Protein AF-A0A843STI3-F1 (afdb_monomer_lite)

Secondary structure (DSSP, 8-state):
--HHHHHHHHHHHHHHHHH-HHHHHS--TTTTTTT--HHHHHHHHHHHHHHHHHHHHHTT-----S----TT-TTTTT-

Radius of gyration: 15.85 Å; chains: 1; bounding box: 35×29×43 Å

Foldseek 3Di:
DDPVVVVVVVVVLVVCLVFPQLCSVPVDVVCPRPNDDPVNQLVVLCVVVVVVVVVCVVVVHDDDPDDDDDDPCRVVSND

pLDDT: mean 95.24, std 4.61, range [64.25, 98.56]

Sequence (79 aa):
MTRRTFRALAEDWEAFGNTDPLFGILSDPTKFGGKWDVTEFFDSGRAHVQRLVDTLASLNIEYDSGACLDFGCGVGRLT

Structure (mmCIF, N/CA/C/O backbone):
data_AF-A0A843STI3-F1
#
_entry.id   AF-A0A843STI3-F1
#
loop_
_atom_site.group_PDB
_atom_site.id
_atom_site.type_symbol
_atom_site.label_atom_id
_atom_site.label_alt_id
_atom_site.label_comp_id
_atom_site.label_asym_id
_atom_site.label_entity_id
_atom_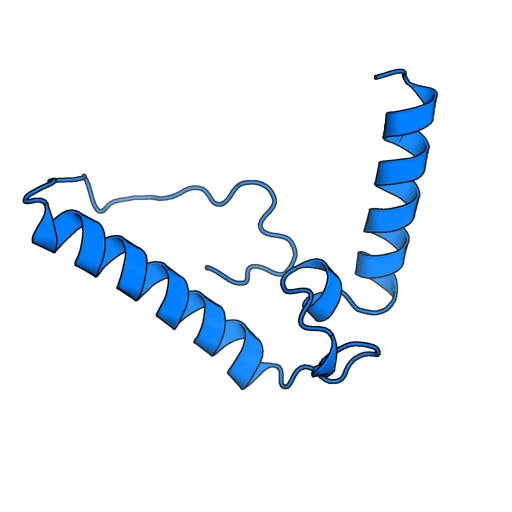site.label_seq_id
_atom_site.pdbx_PDB_ins_code
_atom_site.Cartn_x
_atom_site.Cartn_y
_atom_site.Cartn_z
_atom_site.occupancy
_atom_site.B_iso_or_equiv
_atom_site.auth_seq_id
_atom_site.auth_comp_id
_atom_site.auth_asym_id
_atom_site.auth_atom_id
_atom_site.pdbx_PDB_model_num
ATOM 1 N N . MET A 1 1 ? -7.906 20.196 -15.771 1.00 64.25 1 MET A N 1
ATOM 2 C CA . MET A 1 1 ? -7.327 18.977 -16.385 1.00 64.25 1 MET A CA 1
ATOM 3 C C . MET A 1 1 ? -7.917 18.778 -17.771 1.00 64.25 1 MET A C 1
ATOM 5 O O . MET A 1 1 ? -9.087 19.085 -17.958 1.00 64.25 1 MET A O 1
ATOM 9 N N . THR A 1 2 ? -7.132 18.307 -18.742 1.00 88.69 2 THR A N 1
ATOM 10 C CA . THR A 1 2 ? -7.599 18.050 -20.117 1.00 88.69 2 THR A CA 1
ATOM 11 C C . THR A 1 2 ? -7.653 16.545 -20.389 1.00 88.69 2 THR A C 1
ATOM 13 O O . THR A 1 2 ? -7.034 15.749 -19.686 1.00 88.69 2 THR A O 1
ATOM 16 N N . ARG A 1 3 ? -8.354 16.118 -21.447 1.00 86.88 3 ARG A N 1
ATOM 17 C CA . ARG A 1 3 ? -8.347 14.699 -21.860 1.00 86.88 3 ARG A CA 1
ATOM 18 C C . ARG A 1 3 ? -6.935 14.171 -22.145 1.00 86.88 3 ARG A C 1
ATOM 20 O O . ARG A 1 3 ? -6.665 12.999 -21.917 1.00 86.88 3 ARG A O 1
ATOM 27 N N . ARG A 1 4 ? -6.031 15.038 -22.614 1.00 89.94 4 ARG A N 1
ATOM 28 C CA . ARG A 1 4 ? -4.626 14.692 -22.859 1.00 89.94 4 ARG A CA 1
ATOM 29 C C . ARG A 1 4 ? -3.882 14.377 -21.559 1.00 89.94 4 ARG A C 1
ATOM 31 O O . ARG A 1 4 ? -3.141 13.406 -21.531 1.00 89.94 4 ARG A O 1
ATOM 38 N N . THR A 1 5 ? -4.108 15.147 -20.490 1.00 93.06 5 THR A N 1
ATOM 39 C CA . THR A 1 5 ? -3.443 14.900 -19.198 1.00 93.06 5 THR A CA 1
ATOM 40 C C . THR A 1 5 ? -3.917 13.605 -18.539 1.00 93.06 5 THR A C 1
ATOM 42 O O . THR A 1 5 ? -3.102 12.904 -17.959 1.00 93.06 5 THR A O 1
ATOM 45 N N . PHE A 1 6 ? -5.200 13.245 -18.672 1.00 94.06 6 PHE A N 1
ATOM 46 C CA . PHE A 1 6 ? -5.695 11.956 -18.164 1.00 94.06 6 PHE A CA 1
ATOM 47 C C . PHE A 1 6 ? -5.109 10.756 -18.908 1.00 94.06 6 PHE A C 1
ATOM 49 O O . PHE A 1 6 ? -4.841 9.736 -18.288 1.00 94.06 6 PHE A O 1
ATOM 56 N N . ARG A 1 7 ? -4.891 10.880 -20.222 1.00 95.44 7 ARG A N 1
ATOM 57 C CA . ARG A 1 7 ? -4.270 9.814 -21.013 1.00 95.44 7 ARG A CA 1
ATOM 58 C C . ARG A 1 7 ? -2.825 9.562 -20.589 1.00 95.44 7 ARG A C 1
ATOM 60 O O . ARG A 1 7 ? -2.484 8.418 -20.347 1.00 95.44 7 ARG A O 1
ATOM 67 N N . ALA A 1 8 ? -2.032 10.625 -20.451 1.00 95.25 8 ALA A N 1
ATOM 68 C CA . ALA A 1 8 ? -0.646 10.505 -20.000 1.00 95.25 8 ALA A CA 1
ATOM 69 C C . ALA A 1 8 ? -0.566 9.869 -18.602 1.00 95.25 8 ALA A C 1
ATOM 71 O O . ALA A 1 8 ? 0.200 8.942 -18.390 1.00 95.25 8 ALA A O 1
ATOM 72 N N . LEU A 1 9 ? -1.440 10.291 -17.680 1.00 94.44 9 LEU A N 1
ATOM 73 C CA . LEU A 1 9 ? -1.519 9.681 -16.354 1.00 94.44 9 LEU A CA 1
ATOM 74 C C . LEU A 1 9 ? -1.861 8.183 -16.427 1.00 94.44 9 LEU A C 1
ATOM 76 O O . LEU A 1 9 ? -1.265 7.389 -15.711 1.00 94.44 9 LEU A O 1
ATOM 80 N N . ALA A 1 10 ? -2.810 7.790 -17.279 1.00 94.94 10 ALA A N 1
ATOM 81 C CA . ALA A 1 10 ? -3.152 6.382 -17.461 1.00 94.94 10 ALA A CA 1
ATOM 82 C C . ALA A 1 10 ? -1.971 5.570 -18.020 1.00 94.94 10 ALA A C 1
ATOM 84 O O . ALA A 1 10 ? -1.726 4.468 -17.549 1.00 94.94 10 ALA A O 1
ATOM 85 N N . GLU A 1 11 ? -1.223 6.126 -18.977 1.00 96.88 11 GLU A N 1
ATOM 86 C CA . GLU A 1 11 ? -0.016 5.498 -19.533 1.00 96.88 11 GLU A CA 1
ATOM 87 C C . GLU A 1 11 ? 1.061 5.279 -18.455 1.00 96.88 11 GLU A C 1
ATOM 89 O O . GLU A 1 11 ? 1.649 4.200 -18.398 1.00 96.88 11 GLU A O 1
ATOM 94 N N . ASP A 1 12 ? 1.267 6.248 -17.557 1.00 94.56 12 ASP A N 1
ATOM 95 C CA . ASP A 1 12 ? 2.210 6.113 -16.439 1.00 94.56 12 ASP A CA 1
ATOM 96 C C . ASP A 1 12 ? 1.783 5.003 -15.461 1.00 94.56 12 ASP A C 1
ATOM 98 O O . ASP A 1 12 ? 2.599 4.172 -15.055 1.00 94.56 12 ASP A O 1
ATOM 102 N N . TRP A 1 13 ? 0.496 4.945 -15.101 1.00 94.50 13 TRP A N 1
ATOM 103 C CA . TRP A 1 13 ? -0.033 3.897 -14.218 1.00 94.50 13 TRP A CA 1
ATOM 104 C C . TRP A 1 13 ? 0.036 2.503 -14.849 1.00 94.50 13 TRP A C 1
ATOM 106 O O . TRP A 1 13 ? 0.400 1.54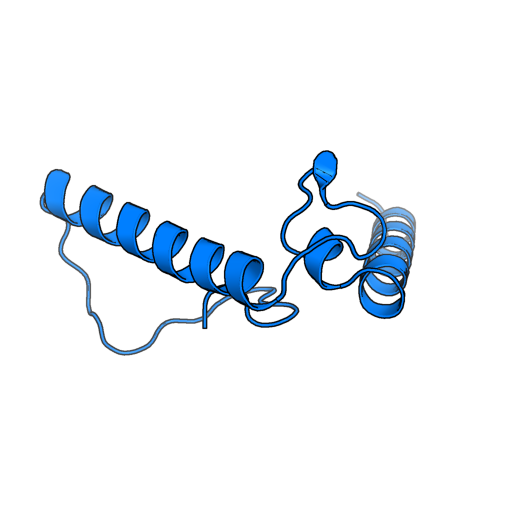8 -14.164 1.00 94.50 13 TRP A O 1
ATOM 116 N N . GLU A 1 14 ? -0.248 2.382 -16.148 1.00 96.38 14 GLU A N 1
ATOM 117 C CA . GLU A 1 14 ? -0.057 1.137 -16.901 1.00 96.38 14 GLU A CA 1
ATOM 118 C C . GLU A 1 14 ? 1.415 0.707 -16.899 1.00 96.38 14 GLU A C 1
ATOM 120 O O . GLU A 1 14 ? 1.724 -0.470 -16.705 1.00 96.38 14 GLU A O 1
ATOM 125 N N . ALA A 1 15 ? 2.352 1.646 -17.057 1.00 96.38 15 ALA A N 1
ATOM 126 C CA . ALA A 1 15 ? 3.777 1.335 -16.996 1.00 96.38 15 ALA A CA 1
ATOM 127 C C . ALA A 1 15 ? 4.178 0.774 -15.621 1.00 96.38 15 ALA A C 1
ATOM 129 O O . ALA A 1 15 ? 4.857 -0.256 -15.562 1.00 96.38 15 ALA A O 1
ATOM 130 N N . PHE A 1 16 ? 3.718 1.381 -14.522 1.00 95.44 16 PHE A N 1
ATOM 131 C CA . PHE A 1 16 ? 3.962 0.849 -13.176 1.00 95.44 16 PHE A CA 1
ATOM 132 C C . PHE A 1 16 ? 3.302 -0.512 -12.959 1.00 95.44 16 PHE A C 1
ATOM 134 O O . PHE A 1 16 ? 3.961 -1.422 -12.465 1.00 95.44 16 PHE A O 1
ATOM 141 N N . GLY A 1 17 ? 2.048 -0.691 -13.382 1.00 96.00 17 GLY A N 1
ATOM 142 C CA . GLY A 1 17 ? 1.348 -1.972 -13.272 1.00 96.00 17 GLY A CA 1
ATOM 143 C C . GLY A 1 17 ? 2.081 -3.119 -13.976 1.00 96.00 17 GLY A C 1
ATOM 144 O O . GLY A 1 17 ? 2.122 -4.233 -13.461 1.00 96.00 17 GLY A O 1
ATOM 145 N N . ASN A 1 18 ? 2.716 -2.835 -15.115 1.00 96.75 18 ASN A N 1
ATOM 146 C CA . ASN A 1 18 ? 3.460 -3.830 -15.885 1.00 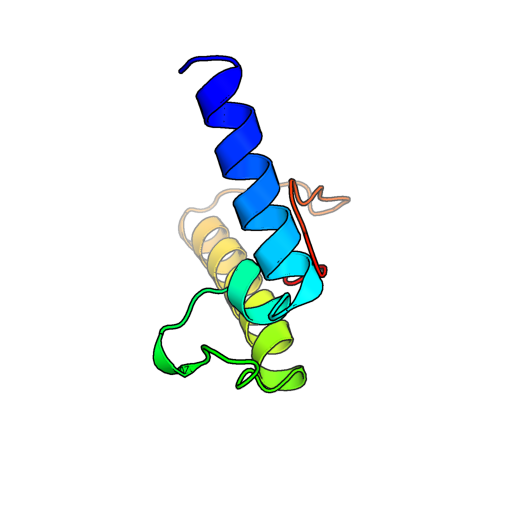96.75 18 ASN A CA 1
ATOM 147 C C . ASN A 1 18 ? 4.877 -4.106 -15.357 1.00 96.75 18 ASN A C 1
ATOM 149 O O . ASN A 1 18 ? 5.407 -5.189 -15.601 1.00 96.75 18 ASN A O 1
ATOM 153 N N . THR A 1 19 ? 5.518 -3.141 -14.690 1.00 96.81 19 THR A N 1
ATOM 154 C CA . THR A 1 19 ? 6.961 -3.218 -14.385 1.00 96.81 19 THR A CA 1
ATOM 155 C C . THR A 1 19 ? 7.296 -3.264 -12.898 1.00 96.81 19 THR A C 1
ATOM 157 O O . THR A 1 19 ? 8.247 -3.944 -12.521 1.00 96.81 19 THR A O 1
ATOM 160 N N . ASP A 1 20 ? 6.530 -2.585 -12.047 1.00 97.62 20 ASP A N 1
ATOM 161 C CA . ASP A 1 20 ? 6.736 -2.559 -10.598 1.00 97.62 20 ASP A CA 1
ATOM 162 C C . ASP A 1 20 ? 5.396 -2.321 -9.875 1.00 97.62 20 ASP A C 1
ATOM 164 O O . ASP A 1 20 ? 5.153 -1.248 -9.308 1.00 97.62 20 ASP A O 1
ATOM 168 N N . PRO A 1 21 ? 4.475 -3.302 -9.929 1.00 97.31 21 PRO A N 1
ATOM 169 C CA . PRO A 1 21 ? 3.106 -3.108 -9.465 1.00 97.31 21 PRO A CA 1
ATOM 170 C C . PRO A 1 21 ? 3.030 -2.851 -7.956 1.00 97.31 21 PRO A C 1
ATOM 172 O O . PRO A 1 21 ? 2.172 -2.094 -7.513 1.00 97.31 21 PRO A O 1
ATOM 175 N N . LEU A 1 22 ? 3.942 -3.417 -7.155 1.00 98.25 22 LEU A N 1
ATOM 176 C CA . LEU A 1 22 ? 3.973 -3.161 -5.711 1.00 98.25 22 LEU A CA 1
ATOM 177 C C . LEU A 1 22 ? 4.420 -1.724 -5.414 1.00 98.25 22 LEU A C 1
ATOM 179 O O . LEU A 1 22 ? 3.781 -1.039 -4.615 1.00 98.25 22 LEU A O 1
ATOM 183 N N . PHE A 1 23 ? 5.456 -1.223 -6.096 1.00 97.75 23 PHE A N 1
ATOM 184 C CA . PHE A 1 23 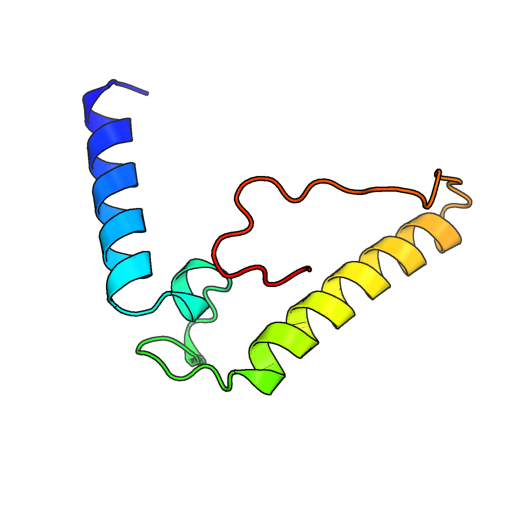? 5.866 0.176 -5.960 1.00 97.75 23 PHE A CA 1
ATOM 185 C C . PHE A 1 23 ? 4.796 1.151 -6.466 1.00 97.75 23 PHE A C 1
ATOM 187 O O . PHE A 1 23 ? 4.610 2.212 -5.868 1.00 97.75 23 PHE A O 1
ATOM 194 N N . GLY A 1 24 ? 4.066 0.786 -7.525 1.00 96.44 24 GLY A N 1
ATOM 195 C CA . GLY A 1 24 ? 2.931 1.567 -8.019 1.00 96.44 24 GLY A CA 1
ATOM 196 C C . GLY A 1 24 ? 1.862 1.798 -6.946 1.00 96.44 24 GLY A C 1
ATOM 197 O O . GLY A 1 24 ? 1.264 2.867 -6.896 1.00 96.44 24 GLY A O 1
ATOM 198 N N . ILE A 1 25 ? 1.663 0.837 -6.038 1.00 96.75 25 ILE A N 1
ATOM 199 C CA . ILE A 1 25 ? 0.662 0.932 -4.964 1.00 96.75 25 ILE A CA 1
ATOM 200 C C . ILE A 1 25 ? 1.229 1.514 -3.662 1.00 96.75 25 ILE A C 1
ATOM 202 O O . ILE A 1 25 ? 0.530 2.244 -2.957 1.00 96.75 25 ILE A O 1
ATOM 206 N N . LEU A 1 26 ? 2.488 1.228 -3.323 1.00 96.94 26 LEU A N 1
ATOM 207 C CA . LEU A 1 26 ? 3.186 1.844 -2.192 1.00 96.94 26 LEU A CA 1
ATOM 208 C C . LEU A 1 26 ? 4.595 2.280 -2.609 1.00 96.94 26 LEU A C 1
ATOM 210 O O . LEU A 1 26 ? 5.557 1.509 -2.550 1.00 96.94 26 LEU A O 1
ATOM 214 N N . SER A 1 27 ? 4.710 3.545 -3.010 1.00 96.00 27 SER A N 1
ATOM 215 C CA . SER A 1 27 ? 5.932 4.127 -3.575 1.00 96.00 27 SER A CA 1
ATOM 216 C C . SER A 1 27 ? 6.946 4.544 -2.505 1.00 96.00 27 SER A C 1
ATOM 218 O O . SER A 1 27 ? 7.197 5.728 -2.284 1.00 96.00 27 SER A O 1
ATOM 220 N N . ASP A 1 28 ? 7.542 3.565 -1.827 1.00 96.56 28 ASP A N 1
ATOM 221 C CA . ASP A 1 28 ? 8.708 3.783 -0.967 1.00 96.56 28 ASP A CA 1
ATOM 222 C C . ASP A 1 28 ? 9.981 3.879 -1.833 1.00 96.56 28 ASP A C 1
ATOM 224 O O . ASP A 1 28 ? 10.329 2.894 -2.493 1.00 96.56 28 ASP A O 1
ATOM 228 N N . PRO A 1 29 ? 10.720 5.010 -1.835 1.00 96.94 29 PRO A N 1
ATOM 229 C CA . PRO A 1 29 ? 11.918 5.184 -2.662 1.00 96.94 29 PRO A CA 1
ATOM 230 C C . PRO A 1 29 ? 12.992 4.102 -2.470 1.00 96.94 29 PRO A C 1
ATOM 232 O O . PRO A 1 29 ? 13.766 3.830 -3.387 1.00 96.94 29 PRO A O 1
ATOM 235 N N . THR A 1 30 ? 13.047 3.466 -1.297 1.00 97.50 30 THR A N 1
ATOM 236 C CA . THR A 1 30 ? 13.985 2.371 -1.007 1.00 97.50 30 THR A CA 1
ATOM 237 C C . THR A 1 30 ? 13.574 1.050 -1.661 1.00 97.50 30 THR A C 1
ATOM 239 O O . THR A 1 30 ? 14.420 0.174 -1.863 1.00 97.50 30 THR A O 1
ATOM 242 N N . LYS A 1 31 ? 12.300 0.922 -2.047 1.00 97.88 31 LYS A N 1
ATOM 243 C CA . LYS A 1 31 ? 11.690 -0.286 -2.614 1.00 97.88 31 LYS A CA 1
ATOM 244 C C . LYS A 1 31 ? 11.516 -0.237 -4.139 1.00 97.88 31 LYS A C 1
ATOM 246 O O . LYS A 1 31 ? 11.065 -1.216 -4.730 1.00 97.88 31 LYS A O 1
ATOM 251 N N . PHE A 1 32 ? 11.909 0.865 -4.783 1.00 97.31 32 PHE A N 1
ATOM 252 C CA . PHE A 1 32 ? 11.838 1.021 -6.238 1.00 97.31 32 PHE A CA 1
ATOM 253 C C . PHE A 1 32 ? 12.679 -0.020 -6.990 1.00 97.31 32 PHE A C 1
ATOM 255 O O . PHE A 1 32 ? 13.817 -0.318 -6.601 1.00 97.31 32 PHE A O 1
ATOM 262 N N . GLY A 1 33 ? 12.145 -0.499 -8.113 1.00 97.06 33 GLY A N 1
ATOM 263 C CA . GLY A 1 33 ? 12.791 -1.475 -8.984 1.00 97.06 33 GLY A CA 1
ATOM 264 C C . GLY A 1 33 ? 12.535 -2.909 -8.532 1.00 97.06 33 GLY A C 1
ATOM 265 O O . GLY A 1 33 ? 13.456 -3.723 -8.559 1.00 97.06 33 GLY A O 1
ATOM 266 N N . GLY A 1 34 ? 11.317 -3.197 -8.066 1.00 97.00 34 GLY A N 1
ATOM 267 C CA . GLY A 1 34 ? 10.886 -4.532 -7.654 1.00 97.00 34 GLY A CA 1
ATOM 268 C C . GLY A 1 34 ? 11.520 -5.014 -6.350 1.00 97.00 34 GLY A C 1
ATOM 269 O O . GLY A 1 34 ? 11.725 -6.212 -6.175 1.00 97.00 34 GLY A O 1
ATOM 270 N N . LYS A 1 35 ? 11.875 -4.099 -5.438 1.00 98.19 35 LYS A N 1
ATOM 271 C CA . LYS A 1 35 ? 12.557 -4.437 -4.171 1.00 98.19 35 LYS A CA 1
ATOM 272 C C . LYS A 1 35 ? 11.608 -4.633 -2.992 1.00 98.19 35 LYS A C 1
ATOM 274 O O . LYS A 1 35 ? 12.063 -4.822 -1.865 1.00 98.19 35 LYS A O 1
ATOM 279 N N . TRP A 1 36 ? 10.305 -4.549 -3.225 1.00 98.44 36 TRP A N 1
ATOM 280 C CA . TRP A 1 36 ? 9.326 -4.959 -2.232 1.00 98.44 36 TRP A CA 1
ATOM 281 C C . TRP A 1 36 ? 9.456 -6.454 -1.957 1.00 98.44 36 TRP A C 1
ATOM 283 O O . TRP A 1 36 ? 9.366 -7.267 -2.875 1.00 98.44 36 TRP A O 1
ATOM 293 N N . ASP A 1 37 ? 9.615 -6.812 -0.685 1.00 98.31 37 ASP A N 1
ATOM 294 C CA . ASP A 1 37 ? 9.231 -8.147 -0.254 1.00 98.31 37 ASP A CA 1
ATOM 295 C C . ASP A 1 37 ? 7.701 -8.228 -0.245 1.00 98.31 37 ASP A C 1
ATOM 297 O O . ASP A 1 37 ? 7.014 -7.323 0.238 1.00 98.31 37 ASP A O 1
ATOM 301 N N . VAL A 1 38 ? 7.162 -9.304 -0.813 1.00 97.81 38 VAL A N 1
ATOM 302 C CA . VAL A 1 38 ? 5.716 -9.461 -1.002 1.00 97.81 38 VAL A CA 1
ATOM 303 C C . VAL A 1 38 ? 4.994 -9.552 0.342 1.00 97.81 38 VAL A C 1
ATOM 305 O O . VAL A 1 38 ? 3.924 -8.967 0.506 1.00 97.81 38 VAL A O 1
ATOM 308 N N . THR A 1 39 ? 5.582 -10.247 1.316 1.00 98.19 39 THR A N 1
ATOM 309 C CA . THR A 1 39 ? 4.980 -10.400 2.645 1.00 98.19 39 THR A CA 1
ATOM 310 C C . THR A 1 39 ? 4.991 -9.060 3.362 1.00 98.19 39 THR A C 1
ATOM 312 O O . THR A 1 39 ? 3.940 -8.575 3.768 1.00 98.19 39 THR A O 1
ATOM 315 N N . GLU A 1 40 ? 6.149 -8.398 3.416 1.00 98.25 40 GLU A N 1
ATOM 316 C CA . GLU A 1 40 ? 6.293 -7.054 3.988 1.00 98.25 40 GLU A CA 1
ATOM 317 C C . GLU A 1 40 ? 5.286 -6.059 3.384 1.00 98.25 40 GLU A C 1
ATOM 319 O O . GLU A 1 40 ? 4.661 -5.273 4.104 1.00 98.25 40 GLU A O 1
ATOM 324 N N . PHE A 1 41 ? 5.088 -6.109 2.065 1.00 98.56 41 PHE A N 1
ATOM 325 C CA . PHE A 1 41 ? 4.148 -5.246 1.360 1.00 98.56 41 PHE A CA 1
ATOM 326 C C . PHE A 1 41 ? 2.704 -5.441 1.847 1.00 98.56 41 PHE A C 1
ATOM 328 O O . PHE A 1 41 ? 2.046 -4.459 2.211 1.00 98.56 41 PHE A O 1
ATOM 335 N N . PHE A 1 42 ? 2.205 -6.679 1.900 1.00 98.25 42 PHE A N 1
ATOM 336 C CA . PHE A 1 42 ? 0.834 -6.952 2.353 1.00 98.25 42 PHE A CA 1
ATOM 337 C C . PHE A 1 42 ? 0.665 -6.746 3.865 1.00 98.25 42 PHE A C 1
ATOM 339 O O . PHE A 1 42 ? -0.369 -6.246 4.319 1.00 98.25 42 PHE A O 1
ATOM 346 N N . ASP A 1 43 ? 1.696 -7.036 4.658 1.00 98.44 43 ASP A N 1
ATOM 347 C CA . ASP A 1 43 ? 1.736 -6.740 6.093 1.00 98.44 43 ASP A CA 1
ATOM 348 C C . ASP A 1 43 ? 1.591 -5.234 6.349 1.00 98.44 43 ASP A C 1
ATOM 350 O O . ASP A 1 43 ? 0.860 -4.814 7.252 1.00 98.44 43 ASP A O 1
ATOM 354 N N . SER A 1 44 ? 2.209 -4.400 5.502 1.00 98.06 44 SER A N 1
ATOM 355 C CA . SER A 1 44 ? 2.069 -2.942 5.574 1.00 98.06 44 SER A CA 1
ATOM 356 C C . SER A 1 44 ? 0.620 -2.471 5.387 1.00 98.06 44 SER A C 1
ATOM 358 O O . SER A 1 44 ? 0.238 -1.433 5.937 1.00 98.06 44 SER A O 1
ATOM 360 N N . GLY A 1 45 ? -0.177 -3.205 4.602 1.00 97.81 45 GLY A N 1
ATOM 361 C CA . GLY A 1 45 ? -1.591 -2.928 4.369 1.00 97.81 45 GLY A CA 1
ATOM 362 C C . GLY A 1 45 ? -2.436 -3.245 5.595 1.00 97.81 45 GLY A C 1
ATOM 363 O O . GLY A 1 45 ? -3.167 -2.380 6.077 1.00 97.81 45 GLY A O 1
ATOM 364 N N . ARG A 1 46 ? -2.240 -4.428 6.191 1.00 97.75 46 ARG A N 1
ATOM 365 C CA . ARG A 1 46 ? -2.899 -4.803 7.456 1.00 97.75 46 ARG A CA 1
ATOM 366 C C . ARG A 1 46 ? -2.579 -3.817 8.575 1.00 97.75 46 ARG A C 1
ATOM 368 O O . ARG A 1 46 ? -3.482 -3.346 9.262 1.00 97.75 46 ARG A O 1
ATOM 375 N N . ALA A 1 47 ? -1.311 -3.427 8.704 1.00 98.25 47 ALA A N 1
ATOM 376 C CA . ALA A 1 47 ? -0.899 -2.421 9.676 1.00 98.25 47 ALA A CA 1
ATOM 377 C C . ALA A 1 47 ? -1.535 -1.043 9.407 1.00 98.25 47 ALA A C 1
ATOM 379 O O . ALA A 1 47 ? -1.813 -0.301 10.347 1.00 98.25 47 ALA A O 1
ATOM 380 N N . HIS A 1 48 ? -1.758 -0.676 8.140 1.00 97.06 48 HIS A N 1
ATOM 381 C CA . HIS A 1 48 ? -2.449 0.564 7.781 1.00 97.06 48 HIS A CA 1
ATOM 382 C C . HIS A 1 48 ? -3.921 0.541 8.202 1.00 97.06 48 HIS A C 1
ATOM 384 O O . HIS A 1 48 ? -4.364 1.481 8.860 1.00 97.06 48 HIS A O 1
ATOM 390 N N . VAL A 1 49 ? -4.646 -0.537 7.887 1.00 96.00 49 VAL A N 1
ATOM 391 C CA . VAL A 1 49 ? -6.051 -0.707 8.290 1.00 96.00 49 VAL A CA 1
ATOM 392 C C . VAL A 1 49 ? -6.182 -0.697 9.811 1.00 96.00 49 VAL A C 1
ATOM 394 O O . VAL A 1 49 ? -7.025 0.024 10.337 1.00 96.00 49 VAL A O 1
ATOM 397 N N . GLN A 1 50 ? -5.307 -1.405 10.532 1.00 97.06 50 GLN A N 1
ATOM 398 C CA . GLN A 1 50 ? -5.348 -1.423 11.997 1.00 97.06 50 GLN A CA 1
ATOM 399 C C . GLN A 1 50 ? -5.210 -0.016 12.593 1.00 97.06 50 GLN A C 1
ATOM 401 O O . GLN A 1 50 ? -5.998 0.362 13.452 1.00 97.06 50 GLN A O 1
ATOM 406 N N . ARG A 1 51 ? -4.281 0.807 12.082 1.00 97.94 51 ARG A N 1
ATOM 407 C CA . ARG A 1 51 ? -4.133 2.199 12.545 1.00 97.94 51 ARG A CA 1
ATOM 408 C C . ARG A 1 51 ? -5.390 3.038 12.314 1.00 97.94 51 ARG A C 1
ATOM 410 O O . ARG A 1 51 ? -5.695 3.898 13.139 1.00 97.94 51 ARG A O 1
ATOM 417 N N . LEU A 1 52 ? -6.104 2.818 11.208 1.00 95.31 52 LEU A N 1
ATOM 418 C CA . LEU A 1 52 ? -7.378 3.492 10.952 1.00 95.31 52 LEU A CA 1
ATOM 419 C C . LEU A 1 52 ? -8.426 3.080 11.993 1.00 95.31 52 LEU A C 1
ATOM 421 O O . LEU A 1 52 ? -9.052 3.952 12.591 1.00 95.31 52 LEU A O 1
ATOM 425 N N . VAL A 1 53 ? -8.571 1.777 12.244 1.00 95.12 53 VAL A N 1
ATOM 426 C CA . VAL A 1 53 ? -9.500 1.243 13.253 1.00 95.12 53 VAL A CA 1
ATOM 427 C C . VAL A 1 53 ? -9.185 1.803 14.641 1.00 95.12 53 VAL A C 1
ATOM 429 O O . VAL A 1 53 ? -10.079 2.315 15.312 1.00 95.12 53 VAL A O 1
ATOM 432 N N . ASP A 1 54 ? -7.912 1.793 15.041 1.00 97.50 54 ASP A N 1
ATOM 433 C CA . ASP A 1 54 ? -7.468 2.329 16.332 1.00 97.50 54 ASP A CA 1
ATOM 434 C C . ASP A 1 54 ? -7.767 3.833 16.452 1.00 97.50 54 ASP A C 1
ATOM 436 O O . ASP A 1 54 ? -8.187 4.316 17.506 1.00 97.50 54 ASP A O 1
ATOM 440 N N . THR A 1 55 ? -7.600 4.581 15.356 1.00 98.00 55 THR A N 1
ATOM 441 C CA . THR A 1 55 ? -7.927 6.013 15.301 1.00 98.00 55 THR A CA 1
ATOM 442 C C . THR A 1 55 ? -9.423 6.241 15.508 1.00 98.00 55 THR A C 1
ATOM 444 O O . THR A 1 55 ? -9.796 7.063 16.346 1.00 98.00 55 THR A O 1
ATOM 447 N N . LEU A 1 56 ? -10.285 5.502 14.802 1.00 97.25 56 LEU A N 1
ATOM 448 C CA . LEU A 1 56 ? -11.740 5.589 14.968 1.00 97.25 56 LEU A CA 1
ATOM 449 C C . LEU A 1 56 ? -12.159 5.259 16.406 1.00 97.25 56 LEU A C 1
ATOM 451 O O . LEU A 1 56 ? -12.916 6.020 17.011 1.00 97.25 56 LEU A O 1
ATOM 455 N N . ALA A 1 57 ? -11.594 4.195 16.981 1.00 97.00 57 ALA A N 1
ATOM 456 C CA . ALA A 1 57 ? -11.838 3.807 18.366 1.00 97.00 57 ALA A CA 1
ATOM 457 C C . ALA A 1 57 ? -11.427 4.913 19.353 1.00 97.00 57 ALA A C 1
ATOM 459 O O . ALA A 1 57 ? -12.207 5.270 20.234 1.00 97.00 57 ALA A O 1
ATOM 460 N N . SER A 1 58 ? -10.246 5.521 19.177 1.00 98.31 58 SER A N 1
ATOM 461 C CA . SER A 1 58 ? -9.770 6.619 20.039 1.00 98.31 58 SER A CA 1
ATOM 462 C C . SER A 1 58 ? -10.659 7.868 20.004 1.00 98.31 58 SER A C 1
ATOM 464 O O . SER A 1 58 ? -10.693 8.639 20.963 1.00 98.31 58 SER A O 1
ATOM 466 N N . LEU A 1 59 ? -11.394 8.059 18.906 1.00 98.44 59 LEU A N 1
ATOM 467 C CA . LEU A 1 59 ? -12.330 9.162 18.708 1.00 98.44 59 LEU A CA 1
ATOM 468 C C . LEU A 1 59 ? -13.768 8.795 19.110 1.00 98.44 59 LEU A C 1
ATOM 470 O O . LEU A 1 59 ? -14.655 9.637 18.995 1.00 98.44 59 LEU A O 1
ATOM 474 N N . ASN A 1 60 ? -13.999 7.571 19.602 1.00 97.88 60 ASN A N 1
ATOM 475 C CA . ASN A 1 60 ? -15.320 7.003 19.887 1.00 97.88 60 ASN A CA 1
ATOM 476 C C . ASN A 1 60 ? -16.263 7.047 18.668 1.00 97.88 60 ASN A C 1
ATOM 478 O O . ASN A 1 60 ? -17.458 7.309 18.805 1.00 97.88 60 ASN A O 1
ATOM 482 N N . ILE A 1 61 ? -15.721 6.831 17.465 1.00 97.81 61 ILE A N 1
ATOM 483 C CA . ILE A 1 61 ? -16.505 6.756 16.230 1.00 97.81 61 ILE A CA 1
ATOM 484 C C . ILE A 1 61 ? -16.887 5.300 15.985 1.00 97.81 61 ILE A C 1
ATOM 486 O O . ILE A 1 61 ? -16.031 4.455 15.724 1.00 97.81 61 ILE A O 1
ATOM 490 N N . GLU A 1 62 ? -18.185 5.026 16.029 1.00 94.88 62 GLU A N 1
ATOM 491 C CA . GLU A 1 62 ? -18.747 3.732 15.651 1.00 94.88 62 GLU A CA 1
ATOM 492 C C . GLU A 1 62 ? -18.988 3.661 14.138 1.00 94.88 62 GLU A C 1
ATOM 494 O O . GLU A 1 62 ? -19.334 4.653 13.491 1.00 94.88 62 GLU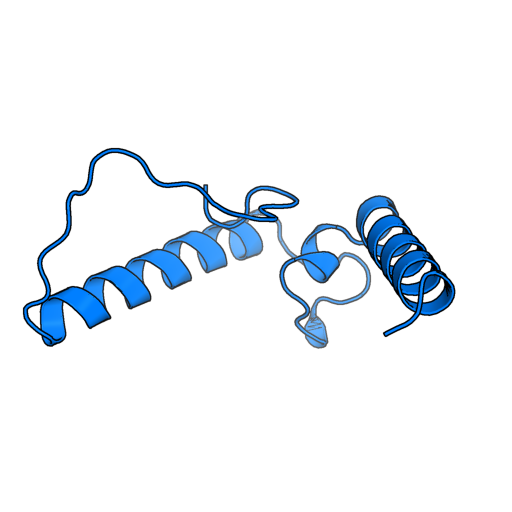 A O 1
ATOM 499 N N . TYR A 1 63 ? -18.813 2.472 13.568 1.00 91.88 63 TYR A N 1
ATOM 500 C CA . TYR A 1 63 ? -19.075 2.182 12.163 1.00 91.88 63 TYR A CA 1
ATOM 501 C C . TYR A 1 63 ? -19.548 0.732 12.011 1.00 91.88 63 TYR A C 1
ATOM 503 O O . TYR A 1 63 ? -19.245 -0.119 12.847 1.00 91.88 63 TYR A O 1
ATOM 511 N N . ASP A 1 64 ? -20.293 0.450 10.942 1.00 92.25 64 ASP A N 1
ATOM 512 C CA . ASP A 1 64 ? -20.677 -0.920 10.597 1.00 92.25 64 ASP A CA 1
ATOM 513 C C . ASP A 1 64 ? -19.470 -1.666 10.005 1.00 92.25 64 ASP A C 1
ATOM 515 O O . ASP A 1 64 ? -18.860 -1.211 9.037 1.00 92.25 64 ASP A O 1
ATOM 519 N N . SER A 1 65 ? -19.112 -2.805 10.599 1.00 85.00 65 SER A N 1
ATOM 520 C CA . SER A 1 65 ? -17.951 -3.619 10.223 1.00 85.00 65 SER A CA 1
ATOM 521 C C . SER A 1 65 ? -18.264 -4.702 9.186 1.00 85.00 65 SER A C 1
ATOM 523 O O . SER A 1 65 ? -17.465 -5.618 9.011 1.00 85.00 65 SER A O 1
ATOM 525 N N . GLY A 1 66 ? -19.409 -4.603 8.500 1.00 89.50 66 GLY A N 1
ATOM 526 C CA . GLY A 1 66 ? -19.833 -5.529 7.452 1.00 89.50 66 GLY A CA 1
ATOM 527 C C . GLY A 1 66 ? -18.888 -5.588 6.243 1.00 89.50 66 GLY A C 1
ATOM 528 O O . GLY A 1 66 ? -17.903 -6.321 6.238 1.00 89.50 66 GLY A O 1
ATOM 529 N N . ALA A 1 67 ? -19.222 -4.880 5.164 1.00 90.94 67 ALA A N 1
ATOM 530 C CA . ALA A 1 67 ? -18.465 -4.926 3.912 1.00 90.94 67 ALA A CA 1
ATOM 531 C C . ALA A 1 67 ? -17.828 -3.570 3.589 1.00 90.94 67 ALA A C 1
ATOM 533 O O . ALA A 1 67 ? -18.470 -2.529 3.717 1.00 90.94 67 ALA A O 1
ATOM 534 N N . CYS A 1 68 ? -16.589 -3.603 3.096 1.00 90.69 68 CYS A N 1
ATOM 535 C CA . CYS A 1 68 ? -15.837 -2.423 2.675 1.00 90.69 68 CYS A CA 1
ATOM 536 C C . CYS A 1 68 ? -15.459 -2.512 1.190 1.00 90.69 68 CYS A C 1
ATOM 538 O O . CYS A 1 68 ? -15.264 -3.601 0.652 1.00 90.69 68 CYS A O 1
ATOM 540 N N . LEU A 1 69 ? -15.332 -1.354 0.538 1.00 92.38 69 LEU A N 1
ATOM 541 C CA . LEU A 1 69 ? -14.897 -1.219 -0.852 1.00 92.38 69 LEU A CA 1
ATOM 542 C C . LEU A 1 69 ? -13.583 -0.437 -0.903 1.00 92.38 69 LEU A C 1
ATOM 544 O O . LEU A 1 69 ? -13.527 0.704 -0.446 1.00 92.38 69 LEU A O 1
ATOM 548 N N . ASP A 1 70 ? -12.555 -1.041 -1.495 1.00 94.06 70 ASP A N 1
ATOM 549 C CA . ASP A 1 70 ? -11.270 -0.395 -1.755 1.00 94.06 70 ASP A CA 1
ATOM 550 C C . ASP A 1 70 ? -11.234 0.148 -3.193 1.00 94.06 70 ASP A C 1
ATOM 552 O O . ASP A 1 70 ? -11.181 -0.603 -4.173 1.00 94.06 70 ASP A O 1
ATOM 556 N N . PHE A 1 71 ? -11.327 1.471 -3.331 1.00 93.88 71 PHE A N 1
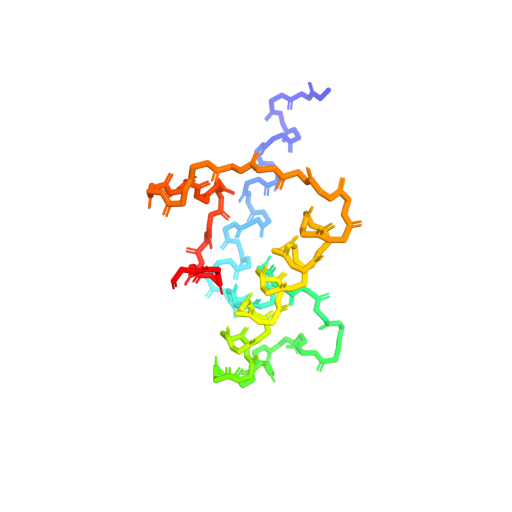ATOM 557 C CA . PHE A 1 71 ? -11.293 2.131 -4.633 1.00 93.88 71 PHE A CA 1
ATOM 558 C C . PHE A 1 71 ? -9.861 2.230 -5.146 1.00 93.88 71 PHE A C 1
ATOM 560 O O . PHE A 1 71 ? -9.013 2.862 -4.526 1.00 93.88 71 PHE A O 1
ATOM 567 N N . GLY A 1 72 ? -9.616 1.687 -6.340 1.00 91.25 72 GLY A N 1
ATOM 568 C CA . GLY A 1 72 ? -8.268 1.688 -6.908 1.00 91.25 72 GLY A CA 1
ATOM 569 C C . GLY A 1 72 ? -7.326 0.745 -6.160 1.00 91.25 72 GLY A C 1
ATOM 570 O O . GLY A 1 72 ? -6.150 1.059 -6.006 1.00 91.25 72 GLY A O 1
ATOM 571 N N . CYS A 1 73 ? -7.838 -0.410 -5.723 1.00 94.69 73 CYS A N 1
ATOM 572 C CA . CYS A 1 73 ? -7.116 -1.383 -4.899 1.00 94.69 73 CYS A CA 1
ATOM 573 C C . CYS A 1 73 ? -5.819 -1.923 -5.528 1.00 94.69 73 CYS A C 1
ATOM 575 O O . CYS A 1 73 ? -4.944 -2.426 -4.819 1.00 94.69 73 CYS A O 1
ATOM 577 N N . GLY A 1 74 ? -5.671 -1.828 -6.854 1.00 94.94 74 GLY A N 1
ATOM 578 C CA . GLY A 1 74 ? -4.490 -2.292 -7.574 1.00 94.94 74 GLY A CA 1
ATOM 579 C C . GLY A 1 74 ? -4.230 -3.773 -7.317 1.00 94.94 74 GLY A C 1
ATOM 580 O O . GLY A 1 74 ? -5.053 -4.618 -7.652 1.00 94.94 74 GLY A O 1
ATOM 581 N N . VAL A 1 75 ? -3.098 -4.086 -6.686 1.00 96.25 75 VAL A N 1
ATOM 582 C CA . VAL A 1 75 ? -2.739 -5.461 -6.290 1.00 96.25 75 VAL A CA 1
ATOM 583 C C . VAL A 1 75 ? -3.462 -5.960 -5.029 1.00 96.25 75 VAL A C 1
ATOM 585 O O . VAL A 1 75 ? -3.161 -7.050 -4.555 1.00 96.25 75 VAL A O 1
ATOM 588 N N . GLY A 1 76 ? -4.378 -5.172 -4.459 1.00 96.62 76 GLY A N 1
ATOM 589 C CA . GLY A 1 76 ? -5.153 -5.542 -3.274 1.00 96.62 76 GLY A CA 1
ATOM 590 C C . GLY A 1 76 ? -4.380 -5.374 -1.969 1.00 96.62 76 GLY A C 1
ATOM 591 O O . GLY A 1 76 ? -4.457 -6.223 -1.093 1.00 96.62 76 GLY A O 1
ATOM 592 N N . ARG A 1 77 ? -3.601 -4.293 -1.814 1.00 97.38 77 ARG A N 1
ATOM 593 C CA . ARG A 1 77 ? -2.746 -4.106 -0.623 1.00 97.38 77 ARG A CA 1
ATOM 594 C C . ARG A 1 77 ? -3.528 -4.180 0.697 1.00 97.38 77 ARG A C 1
ATOM 596 O O . ARG A 1 77 ? -2.963 -4.604 1.702 1.00 97.38 77 ARG A O 1
ATOM 603 N N . LEU A 1 78 ? -4.776 -3.712 0.713 1.00 95.94 78 LEU A N 1
ATOM 604 C CA . LEU A 1 78 ? -5.599 -3.594 1.921 1.00 95.94 78 LEU A CA 1
ATOM 605 C C . LEU A 1 78 ? -6.596 -4.751 2.116 1.00 95.94 78 LEU A C 1
ATOM 607 O O . LEU A 1 78 ? -7.339 -4.716 3.096 1.00 95.94 78 LEU A O 1
ATOM 611 N N . THR A 1 79 ? -6.632 -5.738 1.212 1.00 86.19 79 THR A N 1
ATOM 612 C CA . THR A 1 79 ? -7.681 -6.776 1.136 1.00 86.19 79 THR A CA 1
ATOM 613 C C . THR A 1 79 ? -7.126 -8.187 1.162 1.00 86.19 79 THR A C 1
ATOM 615 O O . THR A 1 79 ? -6.111 -8.414 0.469 1.00 86.19 79 THR A O 1
#